Protein AF-A0A0P7UIF8-F1 (afdb_monom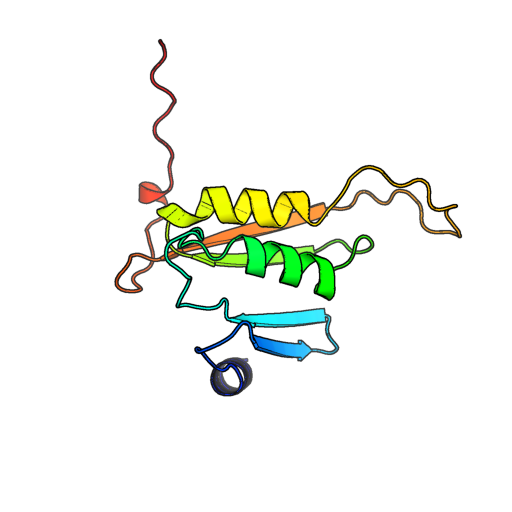er_lite)

pLDDT: mean 79.9, std 14.31, range [42.38, 95.38]

Sequence (129 aa):
MALTWRRALRCLQADRTDVCPLWLNMVTVAALPPAVSRHNTPSSAHALARLVETRLGAQHSAHIMVVCEKSSVFASACAVARAFPLFSRKSERSSSREDRRVTVEFFCVEPRGERLSNSALEASPPSAA

Foldseek 3Di:
DVVLVVVQVVVADQQAFDKGASPPLQDIDTHQHCDDDPPDDNLSLQSLLVVLLVRVNQDAAEEAEDEEAPVNVVSNVVSNVVSHDPDDPPDDPDDPVPVRHHHYHYQHADPVRHGDDPVVVDDDDPDDD

Radius of gyration: 16.93 Å; chains: 1; bounding box: 49×36×38 Å

InterPro domains:
  IPR041417 Probable aminopeptidase NPEPL1, N-terminal [PF18295] (21-92)

Structure (mmCIF, N/CA/C/O backbone):
data_AF-A0A0P7UIF8-F1
#
_entry.id   AF-A0A0P7UIF8-F1
#
loop_
_atom_site.group_PDB
_atom_site.id
_atom_site.type_symbol
_atom_site.label_atom_id
_atom_site.label_alt_id
_atom_site.label_comp_id
_atom_site.label_asym_id
_atom_site.label_entity_id
_atom_site.label_seq_id
_atom_site.pdbx_PDB_ins_code
_atom_site.Cartn_x
_atom_site.Cartn_y
_atom_site.Cartn_z
_atom_site.occupancy
_atom_site.B_iso_or_equiv
_atom_site.auth_seq_id
_atom_site.auth_comp_id
_atom_site.auth_asym_id
_atom_site.auth_atom_id
_atom_site.pdbx_PDB_model_num
ATOM 1 N N . MET A 1 1 ? -14.253 -17.652 -5.426 1.00 60.78 1 MET A N 1
ATOM 2 C CA . MET A 1 1 ? -13.305 -16.517 -5.292 1.00 60.78 1 MET A CA 1
ATOM 3 C C . MET A 1 1 ? -12.394 -16.314 -6.505 1.00 60.78 1 MET A C 1
ATOM 5 O O . MET A 1 1 ? -12.305 -15.188 -6.975 1.00 60.78 1 MET A O 1
ATOM 9 N N . ALA A 1 2 ? -11.767 -17.355 -7.070 1.00 76.12 2 ALA A N 1
ATOM 10 C CA . ALA A 1 2 ? -10.802 -17.186 -8.171 1.00 76.12 2 ALA A CA 1
ATOM 11 C C . ALA A 1 2 ? -11.355 -16.492 -9.441 1.00 76.12 2 ALA A C 1
ATOM 13 O O . ALA A 1 2 ? -10.627 -15.762 -10.109 1.00 76.12 2 ALA A O 1
ATOM 14 N N . LEU A 1 3 ? -12.638 -16.684 -9.783 1.00 85.56 3 LEU A N 1
ATOM 15 C CA . LEU A 1 3 ? -13.258 -16.023 -10.941 1.00 85.56 3 LEU A CA 1
ATOM 16 C C . LEU A 1 3 ? -13.400 -14.505 -10.742 1.00 85.56 3 LEU A C 1
ATOM 18 O O . LEU A 1 3 ? -13.091 -13.745 -11.655 1.00 85.56 3 LEU A O 1
ATOM 22 N N . THR A 1 4 ? -13.834 -14.073 -9.555 1.00 86.62 4 THR A N 1
ATOM 23 C CA . THR A 1 4 ? -14.001 -12.655 -9.202 1.00 86.62 4 THR A CA 1
ATOM 24 C C . THR A 1 4 ? -12.665 -11.925 -9.238 1.00 86.62 4 THR A C 1
ATOM 26 O O . THR A 1 4 ? -12.568 -10.869 -9.852 1.00 86.62 4 THR A O 1
ATOM 29 N N . TRP A 1 5 ? -11.619 -12.540 -8.678 1.00 88.25 5 TRP A N 1
ATOM 30 C CA . TRP A 1 5 ? -10.257 -12.007 -8.726 1.00 88.25 5 TRP A CA 1
ATOM 31 C C . TRP A 1 5 ? -9.767 -11.801 -10.164 1.00 88.25 5 TRP A C 1
ATOM 33 O O . TRP A 1 5 ? -9.359 -10.705 -10.535 1.00 88.25 5 TRP A O 1
ATOM 43 N N . ARG A 1 6 ? -9.892 -12.827 -11.018 1.00 89.88 6 ARG A N 1
ATOM 44 C CA . ARG A 1 6 ? -9.496 -12.724 -12.432 1.00 89.88 6 ARG A CA 1
ATOM 45 C C . ARG A 1 6 ? -10.273 -11.650 -13.191 1.00 89.88 6 ARG A C 1
ATOM 47 O O . ARG A 1 6 ? -9.705 -11.010 -14.067 1.00 89.88 6 ARG A O 1
ATOM 54 N N . ARG A 1 7 ? -11.562 -11.466 -12.889 1.00 89.19 7 ARG A N 1
ATOM 55 C CA . ARG A 1 7 ? -12.370 -10.400 -13.497 1.00 89.19 7 ARG A CA 1
ATOM 56 C C . ARG A 1 7 ? -11.887 -9.022 -13.058 1.00 89.19 7 ARG A C 1
ATOM 58 O O . ARG A 1 7 ? -11.681 -8.179 -13.916 1.00 89.19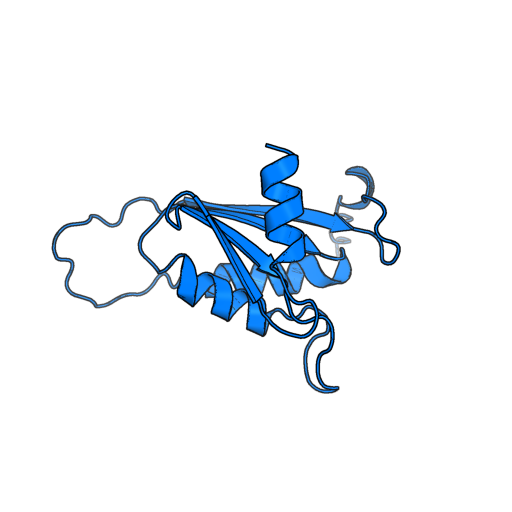 7 ARG A O 1
ATOM 65 N N . ALA A 1 8 ? -11.635 -8.830 -11.768 1.00 88.44 8 ALA A N 1
ATOM 66 C CA . ALA A 1 8 ? -11.133 -7.564 -11.247 1.00 88.44 8 ALA A CA 1
ATOM 67 C C . ALA A 1 8 ? -9.764 -7.190 -11.824 1.00 88.44 8 ALA A C 1
ATOM 69 O O . ALA A 1 8 ? -9.574 -6.054 -12.242 1.00 88.44 8 ALA A O 1
ATOM 70 N N . LEU A 1 9 ? -8.851 -8.159 -11.951 1.00 88.19 9 LEU A N 1
ATOM 71 C CA . LEU A 1 9 ? -7.556 -7.934 -12.599 1.00 88.19 9 LEU A CA 1
ATOM 72 C C . LEU A 1 9 ? -7.681 -7.491 -14.060 1.00 88.19 9 LEU A C 1
ATOM 74 O O . LEU A 1 9 ? -6.865 -6.708 -14.521 1.00 88.19 9 LEU A O 1
ATOM 78 N N . ARG A 1 10 ? -8.697 -7.967 -14.790 1.00 88.06 10 ARG A N 1
ATOM 79 C CA . ARG A 1 10 ? -8.953 -7.531 -16.174 1.00 88.06 10 ARG A CA 1
ATOM 80 C C . ARG A 1 10 ? -9.554 -6.132 -16.261 1.00 88.06 10 ARG A C 1
ATOM 82 O O . ARG A 1 10 ? -9.443 -5.509 -17.309 1.00 88.06 10 ARG A O 1
ATOM 89 N N . CYS A 1 11 ? -10.220 -5.672 -15.203 1.00 86.06 11 CYS A N 1
ATOM 90 C CA . CYS A 1 11 ? -10.756 -4.317 -15.143 1.00 86.06 11 CYS A CA 1
ATOM 91 C C . CYS A 1 11 ? -9.666 -3.279 -14.863 1.00 86.06 11 CYS A C 1
ATOM 93 O O . CYS A 1 11 ? -9.862 -2.127 -15.219 1.00 86.06 11 CYS A O 1
ATOM 95 N N . LEU A 1 12 ? -8.554 -3.680 -14.236 1.00 87.12 12 LEU A N 1
ATOM 96 C CA . LEU A 1 12 ? -7.440 -2.788 -13.937 1.00 87.12 12 LEU A CA 1
ATOM 97 C C . LEU A 1 12 ? -6.614 -2.516 -15.195 1.00 87.12 12 LEU A C 1
ATOM 99 O O . LEU A 1 12 ? -6.096 -3.442 -15.826 1.00 87.12 12 LEU A O 1
ATOM 103 N N . GLN A 1 13 ? -6.455 -1.243 -15.535 1.00 76.94 13 GLN A N 1
ATOM 104 C CA . GLN A 1 13 ? -5.555 -0.816 -16.600 1.00 76.94 13 GLN A CA 1
ATOM 105 C C . GLN A 1 13 ? -4.144 -0.605 -16.045 1.00 76.94 13 GLN A C 1
ATOM 107 O O . GLN A 1 13 ? -3.939 0.095 -15.056 1.00 76.94 13 GLN A O 1
ATOM 112 N N . ALA A 1 14 ? -3.154 -1.229 -16.684 1.00 66.31 14 ALA A N 1
ATOM 113 C CA . ALA A 1 14 ? -1.770 -1.189 -16.222 1.00 66.31 14 ALA A CA 1
ATOM 114 C C . ALA A 1 14 ? -1.058 0.140 -16.525 1.00 66.31 14 ALA A C 1
ATOM 116 O O . ALA A 1 14 ? 0.067 0.317 -16.094 1.00 66.31 14 ALA A O 1
ATOM 117 N N . ASP A 1 15 ? -1.646 1.072 -17.273 1.00 66.50 15 ASP A N 1
ATOM 118 C CA . ASP A 1 15 ? -0.990 2.320 -17.686 1.00 66.50 15 ASP A CA 1
ATOM 119 C C . ASP A 1 15 ? -1.153 3.468 -16.670 1.00 66.50 15 ASP A C 1
ATOM 121 O O . ASP A 1 15 ? -0.480 4.497 -16.785 1.00 66.50 15 ASP A O 1
ATOM 125 N N . ARG A 1 16 ? -2.029 3.314 -15.666 1.00 71.19 16 ARG A N 1
ATOM 126 C CA . ARG A 1 16 ? -2.351 4.346 -14.664 1.00 71.19 16 ARG A CA 1
ATOM 127 C C . ARG A 1 16 ? -2.579 3.743 -13.281 1.00 71.19 16 ARG A C 1
ATOM 129 O O . ARG A 1 16 ? -2.713 2.536 -13.123 1.00 71.19 16 ARG A O 1
ATOM 136 N N . THR A 1 17 ? -2.655 4.606 -12.264 1.00 76.31 17 THR A N 1
ATOM 137 C CA . THR A 1 17 ? -3.201 4.205 -10.964 1.00 76.31 17 THR A CA 1
ATOM 138 C C . THR A 1 17 ? -4.684 3.895 -11.137 1.00 76.31 17 THR A C 1
ATOM 140 O O . THR A 1 17 ? -5.488 4.821 -11.263 1.00 76.31 17 THR A O 1
ATOM 143 N N . ASP A 1 18 ? -5.035 2.615 -11.148 1.00 84.94 18 ASP A N 1
ATOM 144 C CA . ASP A 1 18 ? -6.408 2.157 -11.354 1.00 84.94 18 ASP A CA 1
ATOM 145 C C . ASP A 1 18 ? -6.894 1.323 -10.170 1.00 84.94 18 ASP A C 1
ATOM 147 O O . ASP A 1 18 ? -6.099 0.758 -9.414 1.00 84.94 18 ASP A O 1
ATOM 151 N N . VAL A 1 19 ? -8.207 1.298 -9.952 1.00 89.38 19 VAL A N 1
ATOM 152 C CA . VAL A 1 19 ? -8.801 0.794 -8.718 1.00 89.38 19 VAL A CA 1
ATOM 153 C C . VAL A 1 19 ? -10.103 0.051 -9.001 1.00 89.38 19 VAL A C 1
ATOM 155 O O . VAL A 1 19 ? -11.039 0.607 -9.566 1.00 89.38 19 VAL A O 1
ATOM 158 N N . CYS A 1 20 ? -10.202 -1.188 -8.529 1.00 90.31 20 CYS A N 1
ATOM 159 C CA . CYS A 1 20 ? -11.361 -2.055 -8.699 1.00 90.31 20 CYS A CA 1
ATOM 160 C C . CYS A 1 20 ? -11.916 -2.483 -7.324 1.00 90.31 20 CYS A C 1
ATOM 162 O O . CYS A 1 20 ? -11.286 -3.293 -6.630 1.00 90.31 20 CYS A O 1
ATOM 164 N N . PRO A 1 21 ? -13.073 -1.948 -6.888 1.00 89.25 21 PRO A N 1
ATOM 165 C CA . PRO A 1 21 ? -13.733 -2.403 -5.668 1.00 89.25 21 PRO A CA 1
ATOM 166 C C . PRO A 1 21 ? -14.350 -3.794 -5.882 1.00 89.25 21 PRO A C 1
ATOM 168 O O . PRO A 1 21 ? -15.069 -4.030 -6.850 1.00 89.25 21 PRO A O 1
ATOM 171 N N . LEU A 1 22 ? -14.082 -4.722 -4.962 1.00 87.19 22 LEU A N 1
ATOM 172 C CA . LEU A 1 22 ? -14.568 -6.105 -5.008 1.00 87.19 22 LEU A CA 1
ATOM 173 C C . LEU A 1 22 ? -15.842 -6.323 -4.189 1.00 87.19 22 LEU A C 1
ATOM 175 O O . LEU A 1 22 ? -16.673 -7.150 -4.559 1.00 87.19 22 LEU A O 1
ATOM 179 N N . TRP A 1 23 ? -15.976 -5.622 -3.060 1.00 83.31 23 TRP A N 1
ATOM 180 C CA . TRP A 1 23 ? -17.088 -5.817 -2.129 1.00 83.31 23 TRP A CA 1
ATOM 181 C C . TRP A 1 23 ? -17.432 -4.524 -1.397 1.00 83.31 23 TRP A C 1
ATOM 183 O O . TRP A 1 23 ? -16.695 -4.149 -0.493 1.00 83.31 23 TRP A O 1
ATOM 193 N N . LEU A 1 24 ? -18.529 -3.855 -1.783 1.00 80.62 24 LEU A N 1
ATOM 194 C CA . LEU A 1 24 ? -19.113 -2.687 -1.090 1.00 80.62 24 LEU A CA 1
ATOM 195 C C . LEU A 1 24 ? -18.073 -1.660 -0.581 1.00 80.62 24 LEU A C 1
ATOM 197 O O . LEU A 1 24 ? -18.212 -1.122 0.511 1.00 80.62 24 LEU A O 1
ATOM 201 N N . ASN A 1 25 ? -16.999 -1.434 -1.348 1.00 75.88 25 ASN A N 1
ATOM 202 C CA . ASN A 1 25 ? -15.815 -0.636 -0.984 1.00 75.88 25 ASN A CA 1
ATOM 203 C C . ASN A 1 25 ? -15.024 -1.085 0.269 1.00 75.88 25 ASN A C 1
ATOM 205 O O . ASN A 1 25 ? -14.027 -0.454 0.604 1.00 75.88 25 ASN A O 1
ATOM 209 N N . MET A 1 26 ? -15.388 -2.198 0.909 1.00 82.94 26 MET A N 1
ATOM 210 C CA . MET A 1 26 ? -14.650 -2.826 2.016 1.00 82.94 26 MET A CA 1
ATOM 211 C C . MET A 1 26 ? -13.391 -3.554 1.540 1.00 82.94 26 MET A C 1
ATOM 213 O O . MET A 1 26 ? -12.399 -3.626 2.257 1.00 82.94 26 MET A O 1
ATOM 217 N N . VAL A 1 27 ? -13.433 -4.110 0.326 1.00 88.62 27 VAL A N 1
ATOM 218 C CA . VAL A 1 27 ? -12.281 -4.753 -0.313 1.00 88.62 27 VAL A CA 1
ATOM 219 C C . VAL A 1 27 ? -12.056 -4.096 -1.658 1.00 88.62 27 VAL A C 1
ATOM 221 O O . VAL A 1 27 ? -12.960 -4.057 -2.494 1.00 88.62 27 VAL A O 1
ATOM 224 N N . THR A 1 28 ? -10.843 -3.601 -1.866 1.00 90.25 28 THR A N 1
ATOM 225 C CA . THR A 1 28 ? -10.459 -2.872 -3.070 1.00 90.25 28 THR A CA 1
ATOM 226 C C . THR A 1 28 ? -9.097 -3.354 -3.544 1.00 90.25 28 THR A C 1
ATOM 228 O O . THR A 1 28 ? -8.173 -3.485 -2.747 1.00 90.25 28 THR A O 1
ATOM 231 N N . VAL A 1 29 ? -8.977 -3.603 -4.845 1.00 92.31 29 VAL A N 1
ATOM 232 C CA . VAL A 1 29 ? -7.710 -3.934 -5.505 1.00 92.31 29 VAL A CA 1
ATOM 233 C C . VAL A 1 29 ? -7.275 -2.719 -6.299 1.00 92.31 29 VAL A C 1
ATOM 235 O O . VAL A 1 29 ? -8.103 -2.093 -6.955 1.00 92.31 29 VAL A O 1
ATOM 238 N N . ALA A 1 30 ? -5.994 -2.381 -6.250 1.00 91.94 30 ALA A N 1
ATOM 239 C CA . ALA A 1 30 ? -5.457 -1.263 -7.004 1.00 91.94 30 ALA A CA 1
ATOM 240 C C . ALA A 1 30 ? -4.186 -1.666 -7.742 1.00 91.94 30 ALA A C 1
ATOM 242 O O . ALA A 1 30 ? -3.372 -2.424 -7.212 1.00 91.94 30 ALA A O 1
ATOM 243 N N . ALA A 1 31 ? -4.018 -1.123 -8.942 1.00 91.75 31 ALA A N 1
ATOM 244 C CA . ALA A 1 31 ? -2.768 -1.159 -9.679 1.00 91.75 31 ALA A CA 1
ATOM 245 C C . ALA A 1 31 ? -2.022 0.160 -9.449 1.00 91.75 31 ALA A C 1
ATOM 247 O O . ALA A 1 31 ? -2.607 1.241 -9.536 1.00 91.75 31 ALA A O 1
ATOM 248 N N . LEU A 1 32 ? -0.731 0.070 -9.133 1.00 89.75 32 LEU A N 1
ATOM 249 C CA . LEU A 1 32 ? 0.156 1.230 -9.112 1.00 89.75 32 LEU A CA 1
ATOM 250 C C . LEU A 1 32 ? 0.699 1.484 -10.526 1.00 89.75 32 LEU A C 1
ATOM 252 O O . LEU A 1 32 ? 0.870 0.531 -11.288 1.00 89.75 32 LEU A O 1
ATOM 256 N N . PRO A 1 33 ? 0.994 2.745 -10.881 1.00 88.12 33 PRO A N 1
ATOM 257 C CA . PRO A 1 33 ? 1.504 3.073 -12.201 1.00 88.12 33 PRO A CA 1
ATOM 258 C C . PRO A 1 33 ? 2.901 2.448 -12.377 1.00 88.12 33 PRO A C 1
ATOM 260 O O . PRO A 1 33 ? 3.759 2.648 -11.507 1.00 88.12 33 PRO A O 1
ATOM 263 N N . PRO A 1 34 ? 3.151 1.709 -13.473 1.00 79.88 34 PRO A N 1
ATOM 264 C CA . PRO A 1 34 ? 4.410 0.998 -13.689 1.00 79.88 34 PRO A CA 1
ATOM 265 C C . PRO A 1 34 ? 5.504 1.907 -14.251 1.00 79.88 34 PRO A C 1
ATOM 267 O O . PRO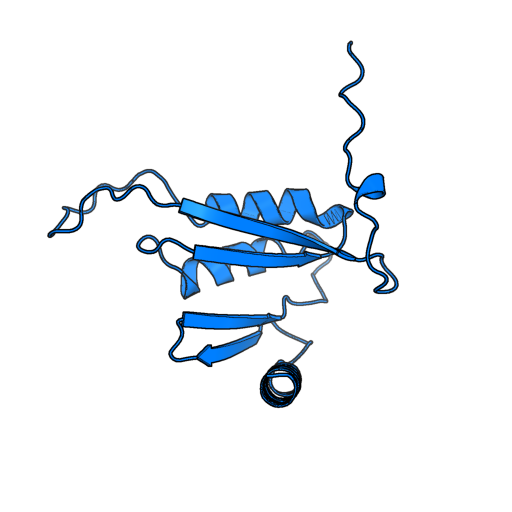 A 1 34 ? 6.685 1.668 -14.028 1.00 79.88 34 PRO A O 1
ATOM 270 N N . ALA A 1 35 ? 5.120 2.952 -14.988 1.00 78.50 35 ALA A N 1
ATOM 271 C CA . ALA A 1 35 ? 6.040 3.922 -15.553 1.00 78.50 35 ALA A CA 1
ATOM 272 C C . ALA A 1 35 ? 6.019 5.197 -14.710 1.00 78.50 35 ALA A C 1
ATOM 274 O O . ALA A 1 35 ? 4.983 5.844 -14.547 1.00 78.50 35 ALA A O 1
ATOM 275 N N . VAL A 1 36 ? 7.187 5.579 -14.205 1.00 82.69 36 VAL A N 1
ATOM 276 C CA . VAL A 1 36 ? 7.397 6.843 -13.500 1.00 82.69 36 VAL A CA 1
ATOM 277 C C . VAL A 1 36 ? 8.379 7.717 -14.272 1.00 82.69 36 VAL A C 1
ATOM 279 O O . VAL A 1 36 ? 9.241 7.225 -15.000 1.00 82.69 36 VAL A O 1
ATOM 282 N N . SER A 1 37 ? 8.246 9.037 -14.141 1.00 84.81 37 SER A N 1
ATOM 283 C CA . SER A 1 37 ? 9.201 9.978 -14.730 1.00 84.81 37 SER A CA 1
ATOM 284 C C . SER A 1 37 ? 10.580 9.849 -14.071 1.00 84.81 37 SER A C 1
ATOM 286 O O . SER A 1 37 ? 10.701 9.390 -12.938 1.00 84.81 37 SER A O 1
ATOM 288 N N . ARG A 1 38 ? 11.628 10.319 -14.759 1.00 88.38 38 ARG A N 1
ATOM 289 C CA . ARG A 1 38 ? 13.036 10.202 -14.322 1.00 88.38 38 ARG A CA 1
ATOM 290 C C . ARG A 1 38 ? 13.331 10.784 -12.932 1.00 88.38 38 ARG A C 1
ATOM 292 O O . ARG A 1 38 ? 14.321 10.404 -12.323 1.00 88.38 38 ARG A O 1
ATOM 299 N N . HIS A 1 39 ? 12.503 11.710 -12.449 1.00 88.06 39 HIS A N 1
ATOM 300 C CA . HIS A 1 39 ? 12.672 12.364 -11.148 1.00 88.06 39 HIS A CA 1
ATOM 301 C C . HIS A 1 39 ? 11.857 11.715 -10.023 1.00 88.06 39 HIS A C 1
ATOM 303 O O . HIS A 1 39 ? 12.000 12.101 -8.866 1.00 88.06 39 HIS A O 1
ATOM 309 N N . ASN A 1 40 ? 11.000 10.747 -10.349 1.00 87.25 40 ASN A N 1
ATOM 310 C CA . ASN A 1 40 ? 10.192 10.040 -9.370 1.00 87.25 40 ASN A CA 1
ATOM 311 C C . ASN A 1 40 ? 10.886 8.766 -8.893 1.00 87.25 40 ASN A C 1
ATOM 313 O O . ASN A 1 40 ? 11.707 8.164 -9.583 1.00 87.25 40 ASN A O 1
ATOM 317 N N . THR A 1 41 ? 10.514 8.333 -7.690 1.00 87.94 41 THR A N 1
ATOM 318 C CA . THR A 1 41 ? 10.945 7.034 -7.180 1.00 87.94 41 THR A CA 1
ATOM 319 C C . THR A 1 41 ? 10.318 5.901 -8.007 1.00 87.94 41 THR A C 1
ATOM 321 O O . THR A 1 41 ? 9.107 5.940 -8.246 1.00 87.94 41 THR A O 1
ATOM 324 N N . PRO A 1 42 ? 11.092 4.867 -8.396 1.00 88.38 42 PRO A N 1
ATOM 325 C CA . PRO A 1 42 ? 10.571 3.696 -9.111 1.00 88.38 42 PRO A CA 1
ATOM 326 C C . PRO A 1 42 ? 9.557 2.889 -8.288 1.00 88.38 42 PRO A C 1
ATOM 328 O O . PRO A 1 42 ? 8.786 2.122 -8.845 1.00 88.38 42 PRO A O 1
ATOM 331 N N . SER A 1 43 ? 9.508 3.099 -6.968 1.00 87.75 43 SER A N 1
ATOM 332 C CA . SER A 1 43 ? 8.546 2.444 -6.072 1.00 87.75 43 SER A CA 1
ATOM 333 C C . SER A 1 43 ? 7.103 2.946 -6.215 1.00 87.75 43 SER A C 1
ATOM 335 O O . SER A 1 43 ? 6.206 2.406 -5.571 1.00 87.75 43 SER A O 1
ATOM 337 N N . SER A 1 44 ? 6.859 4.021 -6.980 1.00 90.00 44 SER A N 1
ATOM 338 C CA . SER A 1 44 ? 5.541 4.670 -7.093 1.00 90.00 44 SER A CA 1
ATOM 339 C C . SER A 1 44 ? 4.904 5.024 -5.733 1.00 90.00 44 SER A C 1
ATOM 341 O O . SER A 1 44 ? 3.687 5.189 -5.623 1.00 90.00 44 SER A O 1
ATOM 343 N N . ALA A 1 45 ? 5.728 5.209 -4.693 1.00 92.00 45 ALA A N 1
ATOM 344 C CA . ALA A 1 45 ? 5.305 5.423 -3.308 1.00 92.00 45 ALA A CA 1
ATOM 345 C C . ALA A 1 45 ? 4.342 6.615 -3.137 1.00 92.00 45 ALA A C 1
ATOM 347 O O . ALA A 1 45 ? 3.435 6.572 -2.310 1.00 92.00 45 ALA A O 1
ATOM 348 N N . HIS A 1 46 ? 4.488 7.668 -3.947 1.00 91.69 46 HIS A N 1
ATOM 349 C CA . HIS A 1 46 ? 3.562 8.803 -3.931 1.00 91.69 46 HIS A CA 1
ATOM 350 C C . HIS A 1 46 ? 2.138 8.409 -4.363 1.00 91.69 46 HIS A C 1
ATOM 352 O O . HIS A 1 46 ? 1.164 8.811 -3.725 1.00 91.69 46 HIS A O 1
ATOM 358 N N . ALA A 1 47 ? 2.011 7.594 -5.415 1.00 91.88 47 ALA A N 1
ATOM 359 C CA . ALA A 1 47 ? 0.717 7.095 -5.874 1.00 91.88 47 ALA A CA 1
ATOM 360 C C . ALA A 1 47 ? 0.072 6.181 -4.821 1.00 91.88 47 ALA A C 1
ATOM 362 O O . ALA A 1 47 ? -1.131 6.285 -4.586 1.00 91.88 47 ALA A O 1
ATOM 363 N N . LEU A 1 48 ? 0.878 5.352 -4.145 1.00 93.12 48 LEU A N 1
ATOM 364 C CA . LEU A 1 48 ? 0.423 4.500 -3.046 1.00 93.12 48 LEU A CA 1
ATOM 365 C C . LEU A 1 48 ? -0.115 5.317 -1.864 1.00 93.12 48 LEU A C 1
ATOM 367 O O . LEU A 1 48 ? -1.228 5.057 -1.415 1.00 93.12 48 LEU A O 1
ATOM 371 N N . ALA A 1 49 ? 0.629 6.322 -1.390 1.00 93.12 49 ALA A N 1
ATOM 372 C CA . ALA A 1 49 ? 0.184 7.180 -0.288 1.00 93.12 49 ALA A CA 1
ATOM 373 C C . ALA A 1 49 ? -1.168 7.836 -0.608 1.00 93.12 49 ALA A C 1
ATOM 375 O O . ALA A 1 49 ? -2.128 7.693 0.147 1.00 93.12 49 ALA A O 1
ATOM 376 N N . ARG A 1 50 ? -1.279 8.454 -1.793 1.00 91.75 50 ARG A N 1
ATOM 377 C CA . ARG A 1 50 ? -2.516 9.105 -2.244 1.00 91.75 50 ARG A CA 1
ATOM 378 C C . ARG A 1 50 ? -3.687 8.126 -2.357 1.00 91.75 50 ARG A C 1
ATOM 380 O O . ARG A 1 50 ? -4.818 8.484 -2.025 1.00 91.75 50 ARG A O 1
ATOM 387 N N . LEU A 1 51 ? -3.441 6.903 -2.833 1.00 91.62 51 LEU A N 1
ATOM 388 C CA . LEU A 1 51 ? -4.458 5.854 -2.917 1.00 91.62 51 LEU A CA 1
ATOM 389 C C . LEU A 1 51 ? -4.993 5.501 -1.523 1.00 91.62 51 LEU A C 1
ATOM 391 O O . LEU A 1 51 ? -6.210 5.487 -1.330 1.00 91.62 51 LEU A O 1
ATOM 395 N N . VAL A 1 52 ? -4.095 5.246 -0.568 1.00 91.69 52 VAL A N 1
ATOM 396 C CA . VAL A 1 52 ? -4.448 4.888 0.814 1.00 91.69 52 VAL A CA 1
ATOM 397 C C . VAL A 1 52 ? -5.228 6.020 1.478 1.00 91.69 52 VAL A C 1
ATOM 399 O O . VAL A 1 52 ? -6.316 5.775 1.998 1.00 91.69 52 VAL A O 1
ATOM 402 N N . GLU A 1 53 ? -4.747 7.261 1.370 1.00 89.12 53 GLU A N 1
ATOM 403 C CA . GLU A 1 53 ? -5.429 8.449 1.903 1.00 89.12 53 GLU A CA 1
ATOM 404 C C . GLU A 1 53 ? -6.851 8.595 1.348 1.00 89.12 53 GLU A C 1
ATOM 406 O O . GLU A 1 53 ? -7.795 8.851 2.096 1.00 89.12 53 GLU A O 1
ATOM 411 N N . THR A 1 54 ? -7.018 8.395 0.037 1.00 88.69 54 THR A N 1
ATOM 412 C CA . THR A 1 54 ? -8.314 8.565 -0.637 1.00 88.69 54 THR A CA 1
ATOM 413 C C . THR A 1 54 ? -9.302 7.451 -0.284 1.00 88.69 54 THR A C 1
ATOM 415 O O . THR A 1 54 ? -10.508 7.690 -0.279 1.00 88.69 54 THR A O 1
ATOM 418 N N . ARG A 1 55 ? -8.823 6.219 -0.062 1.00 85.56 55 ARG A N 1
ATOM 419 C CA . ARG A 1 55 ? -9.688 5.033 0.068 1.00 85.56 55 ARG A CA 1
ATOM 420 C C . ARG A 1 55 ? -9.980 4.630 1.504 1.00 85.56 55 ARG A C 1
ATOM 422 O O . ARG A 1 55 ? -11.113 4.262 1.789 1.00 85.56 55 ARG A O 1
ATOM 429 N N . LEU A 1 56 ? -8.983 4.662 2.382 1.00 81.75 56 LEU A N 1
ATOM 430 C CA . LEU A 1 56 ? -9.142 4.188 3.759 1.00 81.75 56 LEU A CA 1
ATOM 431 C C . LEU A 1 56 ? -9.533 5.325 4.705 1.00 81.75 56 LEU A C 1
ATOM 433 O O . LEU A 1 56 ? -10.210 5.084 5.704 1.00 81.75 56 LEU A O 1
ATOM 437 N N . GLY A 1 57 ? -9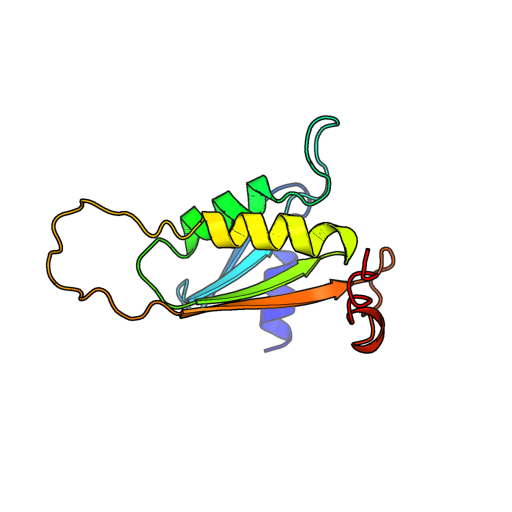.175 6.570 4.369 1.00 67.50 57 GLY A N 1
ATOM 438 C CA . GLY A 1 57 ? -9.416 7.724 5.228 1.00 67.50 57 GLY A CA 1
ATOM 439 C C . GLY A 1 57 ? -8.830 7.549 6.638 1.00 67.50 57 GLY A C 1
ATOM 440 O O . GLY A 1 57 ? -8.170 6.568 6.966 1.00 67.50 57 GLY A O 1
ATOM 441 N N . ALA A 1 58 ? -9.077 8.520 7.515 1.00 61.78 58 ALA A N 1
ATOM 442 C CA . ALA A 1 58 ? -8.508 8.522 8.866 1.00 61.78 58 ALA A CA 1
ATOM 443 C C . ALA A 1 58 ? -9.337 7.740 9.909 1.00 61.78 58 ALA A C 1
ATOM 445 O O . ALA A 1 58 ? -9.083 7.897 11.099 1.00 61.78 58 ALA A O 1
ATOM 446 N N . GLN A 1 59 ? -10.365 6.981 9.507 1.00 59.38 59 GLN A N 1
ATOM 447 C CA . GLN A 1 59 ? -11.441 6.562 10.424 1.00 59.38 59 GLN A CA 1
ATOM 448 C C . GLN A 1 59 ? -11.570 5.051 10.658 1.00 59.38 59 GLN A C 1
ATOM 450 O O . GLN A 1 59 ? -12.336 4.668 11.533 1.00 59.38 59 GLN A O 1
ATOM 455 N N . HIS A 1 60 ? -10.836 4.192 9.943 1.00 66.69 60 HIS A N 1
ATOM 456 C CA . HIS A 1 60 ? -11.035 2.740 10.033 1.00 66.69 60 HIS A CA 1
ATOM 457 C C . HIS A 1 60 ? -9.732 1.963 10.240 1.00 66.69 60 HIS A C 1
ATOM 459 O O . HIS A 1 60 ? -8.708 2.270 9.629 1.00 66.69 60 HIS A O 1
ATOM 465 N N . SER A 1 61 ? -9.793 0.921 11.076 1.00 81.69 61 SER A N 1
ATOM 466 C CA . SER A 1 61 ? -8.788 -0.145 11.096 1.00 81.69 61 SER A CA 1
ATOM 467 C C . SER A 1 61 ? -8.777 -0.844 9.740 1.00 81.69 61 SER A C 1
ATOM 469 O O . SER A 1 61 ? -9.832 -1.115 9.165 1.00 81.69 61 SER A O 1
ATOM 471 N N . ALA A 1 62 ? -7.586 -1.123 9.220 1.00 86.62 62 ALA A N 1
ATOM 472 C CA . ALA A 1 62 ? -7.435 -1.621 7.863 1.00 86.62 62 ALA A CA 1
ATOM 473 C C . ALA A 1 62 ? -6.332 -2.666 7.755 1.00 86.62 62 ALA A C 1
ATOM 475 O O . ALA A 1 62 ? -5.337 -2.638 8.484 1.00 86.62 62 ALA A O 1
ATOM 476 N N . HIS A 1 63 ? -6.512 -3.569 6.799 1.00 92.19 63 HIS A N 1
ATOM 477 C CA . HIS A 1 63 ? -5.509 -4.538 6.392 1.00 92.19 63 HIS A CA 1
ATOM 478 C C . HIS A 1 63 ? -5.081 -4.214 4.962 1.00 92.19 63 HIS A C 1
ATOM 480 O O . HIS A 1 63 ? -5.919 -4.136 4.062 1.00 92.19 63 HIS A O 1
ATOM 486 N N . ILE A 1 64 ? -3.793 -3.936 4.776 1.00 93.75 64 ILE A N 1
ATOM 487 C CA . ILE A 1 64 ? -3.225 -3.495 3.502 1.00 93.75 64 ILE A CA 1
ATOM 488 C C . ILE A 1 64 ? -2.194 -4.528 3.064 1.00 93.75 64 ILE A C 1
ATOM 490 O O . ILE A 1 64 ? -1.165 -4.697 3.714 1.00 93.75 64 ILE A O 1
ATOM 494 N N . MET A 1 65 ? -2.445 -5.176 1.931 1.00 94.06 65 MET A N 1
ATOM 495 C CA . MET A 1 65 ? -1.475 -6.051 1.280 1.00 94.06 65 MET A CA 1
ATOM 496 C C . MET A 1 65 ? -0.774 -5.287 0.158 1.00 94.06 65 MET A C 1
ATOM 498 O O . MET A 1 65 ? -1.414 -4.868 -0.808 1.00 94.06 65 MET A O 1
ATOM 502 N N . VAL A 1 66 ? 0.540 -5.109 0.282 1.00 94.31 66 VAL A N 1
ATOM 503 C CA . VAL A 1 66 ? 1.375 -4.451 -0.729 1.00 94.31 66 VAL A CA 1
ATOM 504 C C . VAL A 1 66 ? 2.209 -5.507 -1.441 1.00 94.31 66 VAL A C 1
ATOM 506 O O . VAL A 1 66 ? 3.016 -6.199 -0.822 1.00 94.31 66 VAL A O 1
ATOM 509 N N . VAL A 1 67 ? 2.021 -5.615 -2.754 1.00 92.06 67 VAL A N 1
ATOM 510 C CA . VAL A 1 67 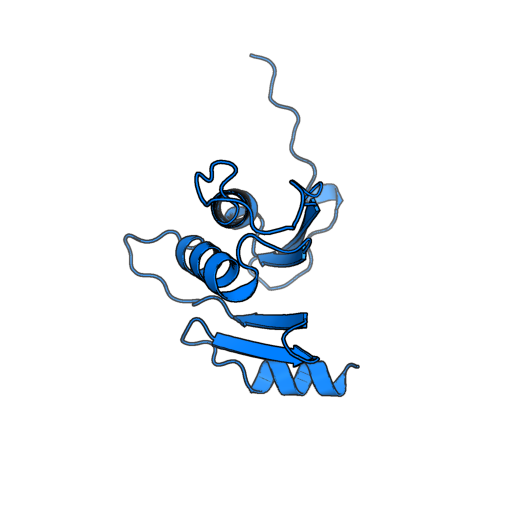? 2.831 -6.470 -3.628 1.00 92.06 67 VAL A CA 1
ATOM 511 C C . VAL A 1 67 ? 3.873 -5.589 -4.306 1.00 92.06 67 VAL A C 1
ATOM 513 O O . VAL A 1 67 ? 3.516 -4.716 -5.097 1.00 92.06 67 VAL A O 1
ATOM 516 N N . CYS A 1 68 ? 5.149 -5.777 -3.980 1.00 90.75 68 CYS A N 1
ATOM 517 C CA . CYS A 1 68 ? 6.232 -4.981 -4.558 1.00 90.75 68 CYS A CA 1
ATOM 518 C C . CYS A 1 68 ? 7.567 -5.730 -4.536 1.00 90.75 68 CYS A C 1
ATOM 520 O O . CYS A 1 68 ? 7.719 -6.748 -3.865 1.00 90.75 68 CYS A O 1
ATOM 522 N N . GLU A 1 69 ? 8.565 -5.208 -5.242 1.00 89.62 69 GLU A N 1
ATOM 523 C CA . GLU A 1 69 ? 9.940 -5.687 -5.097 1.00 89.62 69 GLU A CA 1
ATOM 524 C C . GLU A 1 69 ? 10.502 -5.369 -3.705 1.00 89.62 69 GLU A C 1
ATOM 526 O O . GLU A 1 69 ? 10.120 -4.372 -3.081 1.00 89.62 69 GLU A O 1
ATOM 531 N N . LYS A 1 70 ? 11.480 -6.164 -3.245 1.00 89.31 70 LYS A N 1
ATOM 532 C CA . LYS A 1 70 ? 12.168 -5.938 -1.957 1.00 89.31 70 LYS A CA 1
ATOM 533 C C . LYS A 1 70 ? 12.763 -4.525 -1.854 1.00 89.31 70 LYS A C 1
ATOM 535 O O . LYS A 1 70 ? 12.690 -3.901 -0.798 1.00 89.31 70 LYS A O 1
ATOM 540 N N . SER A 1 71 ? 13.289 -3.999 -2.962 1.00 89.75 71 SER A N 1
ATOM 541 C CA . SER A 1 71 ? 13.844 -2.640 -3.089 1.00 89.75 71 SER A CA 1
ATOM 542 C C . SER A 1 71 ? 12.832 -1.534 -2.751 1.00 89.75 71 SER A C 1
ATOM 544 O O . SER A 1 71 ? 13.208 -0.459 -2.285 1.00 89.75 71 SER A O 1
ATOM 546 N N . SER A 1 72 ? 11.540 -1.803 -2.955 1.00 91.56 72 SER A N 1
ATOM 547 C CA . SER A 1 72 ? 10.453 -0.831 -2.820 1.00 91.56 72 SER A CA 1
ATOM 548 C C . SER A 1 72 ? 9.714 -0.918 -1.483 1.00 91.56 72 SER A C 1
ATOM 550 O O . SER A 1 72 ? 8.902 -0.036 -1.192 1.00 91.56 72 SER A O 1
ATOM 552 N N . VAL A 1 73 ? 10.002 -1.929 -0.652 1.00 93.44 73 VAL A N 1
ATOM 553 C CA . VAL A 1 73 ? 9.315 -2.169 0.633 1.00 93.44 73 VAL A CA 1
ATOM 554 C C . VAL A 1 73 ? 9.429 -0.964 1.559 1.00 93.44 73 VAL A C 1
ATOM 556 O O . VAL A 1 73 ? 8.415 -0.474 2.047 1.00 93.44 73 VAL A O 1
ATOM 559 N N . PHE A 1 74 ? 10.639 -0.432 1.759 1.00 94.38 74 PHE A N 1
ATOM 560 C CA . PHE A 1 74 ? 10.864 0.685 2.680 1.00 94.38 74 PHE A CA 1
ATOM 561 C C . PHE A 1 74 ? 10.098 1.949 2.260 1.00 94.38 74 PHE A C 1
ATOM 563 O O . PHE A 1 74 ? 9.338 2.516 3.044 1.00 94.38 74 PHE A O 1
ATOM 570 N N . ALA A 1 75 ? 10.230 2.356 0.993 1.00 94.69 75 ALA A N 1
ATOM 571 C CA . ALA A 1 75 ? 9.531 3.527 0.465 1.00 94.69 75 ALA A CA 1
ATOM 572 C C . ALA A 1 75 ? 8.001 3.359 0.520 1.00 94.69 75 ALA A C 1
ATOM 574 O O . ALA A 1 75 ? 7.287 4.303 0.869 1.00 94.69 75 ALA A O 1
ATOM 575 N N . SER A 1 76 ? 7.509 2.151 0.234 1.00 94.75 76 SER A N 1
ATOM 576 C CA . SER A 1 76 ? 6.084 1.814 0.296 1.00 94.75 76 SER A CA 1
ATOM 577 C C . SER A 1 76 ? 5.555 1.826 1.730 1.00 94.75 76 SER A C 1
ATOM 579 O O . SER A 1 76 ? 4.496 2.395 1.984 1.00 94.75 76 SER A O 1
ATOM 581 N N . ALA A 1 77 ? 6.312 1.295 2.693 1.00 95.25 77 ALA A N 1
ATOM 582 C CA . ALA A 1 77 ? 5.969 1.359 4.112 1.00 95.25 77 ALA A CA 1
ATOM 583 C C . ALA A 1 77 ? 5.876 2.810 4.601 1.00 95.25 77 ALA A C 1
ATOM 585 O O . ALA A 1 77 ? 4.882 3.193 5.218 1.00 95.25 77 ALA A O 1
ATOM 586 N N . CYS A 1 78 ? 6.853 3.655 4.251 1.00 95.25 78 CYS A N 1
ATOM 587 C CA . CYS A 1 78 ? 6.814 5.082 4.575 1.00 95.25 78 CYS A CA 1
ATOM 588 C C . CYS A 1 78 ? 5.648 5.820 3.896 1.00 95.25 78 CYS A C 1
ATOM 590 O O . CYS A 1 78 ? 5.134 6.796 4.445 1.00 95.25 78 CYS A O 1
ATOM 592 N N . ALA A 1 79 ? 5.247 5.412 2.690 1.00 94.38 79 ALA A N 1
ATOM 593 C CA . ALA A 1 79 ? 4.078 5.967 2.011 1.00 94.38 79 ALA A CA 1
ATOM 594 C C . ALA A 1 79 ? 2.776 5.616 2.735 1.00 94.38 79 ALA A C 1
ATOM 596 O O . ALA A 1 79 ? 1.974 6.510 2.994 1.00 94.38 79 ALA A O 1
ATOM 597 N N . VAL A 1 80 ? 2.602 4.348 3.114 1.00 93.94 80 VAL A N 1
ATOM 598 C CA . VAL A 1 80 ? 1.422 3.898 3.862 1.00 93.94 80 VAL A CA 1
ATOM 599 C C . VAL A 1 80 ? 1.369 4.562 5.236 1.00 93.94 80 VAL A C 1
ATOM 601 O O . VAL A 1 80 ? 0.333 5.102 5.601 1.00 93.94 80 VAL A O 1
ATOM 604 N N . ALA A 1 81 ? 2.479 4.600 5.978 1.00 92.19 81 ALA A N 1
ATOM 605 C CA . ALA A 1 81 ? 2.512 5.183 7.320 1.00 92.19 81 ALA A CA 1
ATOM 606 C C . ALA A 1 81 ? 2.098 6.665 7.336 1.00 92.19 81 ALA A C 1
ATOM 608 O O . ALA A 1 81 ? 1.334 7.091 8.200 1.00 92.19 81 ALA A O 1
ATOM 609 N N . ARG A 1 82 ? 2.557 7.456 6.355 1.00 89.69 82 ARG A N 1
ATOM 610 C CA . ARG A 1 82 ? 2.234 8.891 6.273 1.00 89.69 82 ARG A CA 1
ATOM 611 C C . ARG A 1 82 ? 0.774 9.178 5.916 1.00 89.69 82 ARG A C 1
ATOM 613 O O . ARG A 1 82 ? 0.301 10.261 6.243 1.00 89.69 82 ARG A O 1
ATOM 620 N N . ALA A 1 83 ? 0.060 8.215 5.332 1.00 90.25 83 ALA A N 1
ATOM 621 C CA . ALA A 1 83 ? -1.366 8.339 5.034 1.00 90.25 83 ALA A CA 1
ATOM 622 C C . ALA A 1 83 ? -2.258 8.360 6.296 1.00 90.25 83 ALA A C 1
ATOM 624 O O . ALA A 1 83 ? -3.441 8.692 6.206 1.00 90.25 83 ALA A O 1
ATOM 625 N N . PHE A 1 84 ? -1.707 8.033 7.473 1.00 87.25 84 PHE A N 1
ATOM 626 C CA . PHE A 1 84 ? -2.426 7.984 8.750 1.00 87.25 84 PHE A CA 1
ATOM 627 C C . PHE A 1 84 ? -1.861 9.011 9.748 1.00 87.25 84 PHE A C 1
ATOM 629 O O . PHE A 1 84 ? -1.101 8.657 10.652 1.00 87.25 84 PHE A O 1
ATOM 636 N N . PRO A 1 85 ? -2.205 10.305 9.612 1.00 85.75 85 PRO A N 1
ATOM 637 C CA . PRO A 1 85 ? -1.716 11.336 10.520 1.00 85.75 85 PRO A CA 1
ATOM 638 C C . PRO A 1 85 ? -2.267 11.142 11.939 1.00 85.75 85 PRO A C 1
ATOM 640 O O . PRO A 1 85 ? -3.471 10.987 12.143 1.00 85.75 85 PRO A O 1
ATOM 643 N N . LEU A 1 86 ? -1.381 11.218 12.936 1.00 82.44 86 LEU A N 1
ATOM 644 C CA . LEU A 1 86 ? -1.746 11.091 14.354 1.00 82.44 86 LEU A CA 1
ATOM 645 C C . LEU A 1 86 ? -2.386 12.367 14.923 1.00 82.44 86 LEU A C 1
ATOM 647 O O . LEU A 1 86 ? -3.161 12.311 15.876 1.00 82.44 86 LEU A O 1
ATOM 651 N N . PHE A 1 87 ? -2.068 13.529 14.353 1.00 82.12 87 PHE A N 1
ATOM 652 C CA . PHE A 1 87 ? -2.557 14.816 14.836 1.00 82.12 87 PHE A CA 1
ATOM 653 C C . PHE A 1 87 ? -3.859 15.228 14.141 1.00 82.12 87 PHE A C 1
ATOM 655 O O . PHE A 1 87 ? -3.933 15.296 12.915 1.00 82.12 87 PHE A O 1
ATOM 662 N N . SER A 1 88 ? -4.877 15.583 14.926 1.00 76.62 88 SER A N 1
ATOM 663 C CA . SER A 1 88 ? -6.118 16.191 14.442 1.00 76.62 88 SER A CA 1
ATOM 664 C C . SER A 1 88 ? -6.660 17.171 15.483 1.00 76.62 88 SER A C 1
ATOM 666 O O . SER A 1 88 ? -6.660 16.878 16.675 1.00 76.62 88 SER A O 1
ATOM 668 N N . ARG A 1 89 ? -7.149 18.331 15.026 1.00 79.44 89 ARG A N 1
ATOM 669 C CA . ARG A 1 89 ? -7.884 19.322 15.842 1.00 79.44 89 ARG A CA 1
ATOM 670 C C . ARG A 1 89 ? -9.384 19.352 15.536 1.00 79.44 89 ARG A C 1
ATOM 672 O O . ARG A 1 89 ? -10.081 20.257 15.986 1.00 79.44 89 ARG A O 1
ATOM 679 N N . LYS A 1 90 ? -9.881 18.414 14.722 1.00 74.81 90 LYS A N 1
ATOM 680 C CA . LYS A 1 90 ? -11.309 18.337 14.393 1.00 74.81 90 LYS A CA 1
ATOM 681 C C . LYS A 1 90 ? -12.085 18.010 15.668 1.00 74.81 90 LYS A C 1
ATOM 683 O O . LYS A 1 90 ? -11.751 17.043 16.342 1.00 74.81 90 LYS A O 1
ATOM 688 N N . SER A 1 91 ? -13.092 18.819 15.989 1.00 69.00 91 SER A N 1
ATOM 689 C CA . SER A 1 91 ? -13.965 18.594 17.141 1.00 69.00 91 SER A CA 1
ATOM 690 C C . SER A 1 91 ? -14.666 17.241 16.986 1.00 69.00 91 SER A C 1
ATOM 692 O O . SER A 1 91 ? -15.436 17.044 16.045 1.00 69.00 91 SER A O 1
ATOM 694 N N . GLU A 1 92 ? -14.345 16.296 17.867 1.00 62.16 92 GLU A N 1
ATOM 695 C CA . GLU A 1 92 ? -14.840 14.919 17.835 1.00 62.16 92 GLU A CA 1
ATOM 696 C C . GLU A 1 92 ? -16.357 14.899 18.096 1.00 62.16 92 GLU A C 1
ATOM 698 O O . GLU A 1 92 ? -16.811 14.952 19.236 1.00 62.16 92 GLU A O 1
ATOM 703 N N . ARG A 1 93 ? -17.182 14.817 17.043 1.00 53.72 93 ARG A N 1
ATOM 704 C CA . ARG A 1 93 ? -18.554 14.312 17.188 1.00 53.72 93 ARG A CA 1
ATOM 705 C C . ARG A 1 93 ? -18.468 12.788 17.220 1.00 53.72 93 ARG A C 1
ATOM 707 O O . ARG A 1 93 ? -18.397 12.158 16.174 1.00 53.72 93 ARG A O 1
ATOM 714 N N . SER A 1 94 ? -18.400 12.246 18.435 1.00 50.94 94 SER A N 1
ATOM 715 C CA . SER A 1 94 ? -18.677 10.843 18.773 1.00 50.94 94 SER A CA 1
ATOM 716 C C . SER A 1 94 ? -18.045 9.786 17.856 1.00 50.94 94 SER A C 1
ATOM 718 O O . SER A 1 94 ? -18.736 9.038 17.173 1.00 50.94 94 SER A O 1
ATOM 720 N N . SER A 1 95 ? -16.730 9.665 17.907 1.00 50.22 95 SER A N 1
ATOM 721 C CA . SER A 1 95 ? -16.079 8.356 17.904 1.00 50.22 95 SER A CA 1
ATOM 722 C C . SER A 1 95 ? -14.801 8.568 18.686 1.00 50.22 95 SER A C 1
ATOM 724 O O . SER A 1 95 ? -13.996 9.420 18.308 1.00 50.22 95 SER A O 1
ATOM 726 N N . SER A 1 96 ? -14.664 7.871 19.808 1.00 50.91 96 SER A N 1
ATOM 727 C CA . SER A 1 96 ? -13.441 7.803 20.600 1.00 50.91 96 SER A CA 1
ATOM 728 C C . SER A 1 96 ? -12.198 7.780 19.710 1.00 50.91 96 SER A C 1
ATOM 730 O O . SER A 1 96 ? -12.252 7.281 18.585 1.00 50.91 96 SER A O 1
ATOM 732 N N . ARG A 1 97 ? -11.059 8.242 20.230 1.00 55.03 97 ARG A N 1
ATOM 733 C CA . ARG A 1 97 ? -9.729 7.792 19.793 1.00 55.03 97 ARG A CA 1
ATOM 734 C C . ARG A 1 97 ? -9.648 6.266 19.921 1.00 55.03 97 ARG A C 1
ATOM 736 O O . ARG A 1 97 ? -9.054 5.741 20.853 1.00 55.03 97 ARG A O 1
ATOM 743 N N . GLU A 1 98 ? -10.358 5.569 19.052 1.00 59.66 98 GLU A N 1
ATOM 744 C CA . GLU A 1 98 ? -10.373 4.129 18.939 1.00 59.66 98 GLU A CA 1
ATOM 745 C C . GLU A 1 98 ? -8.946 3.731 18.584 1.00 59.66 98 GLU A C 1
ATOM 747 O O . GLU A 1 98 ? -8.270 4.445 17.836 1.00 59.66 98 GLU A O 1
ATOM 752 N N . ASP A 1 99 ? -8.456 2.660 19.194 1.00 68.44 99 ASP A N 1
ATOM 753 C CA . ASP A 1 99 ? -7.107 2.160 18.970 1.00 68.44 99 ASP A CA 1
ATOM 754 C C . ASP A 1 99 ? -7.007 1.682 17.511 1.00 68.44 99 ASP A C 1
ATOM 756 O O . ASP A 1 99 ? -7.384 0.563 17.154 1.00 68.44 99 ASP A O 1
ATOM 760 N N . ARG A 1 100 ? -6.633 2.606 16.618 1.00 76.12 100 ARG A N 1
ATOM 761 C CA . ARG A 1 100 ? -6.629 2.390 15.170 1.00 76.12 100 ARG A CA 1
ATOM 762 C C . ARG A 1 100 ? -5.466 1.489 14.828 1.00 76.12 100 ARG A C 1
ATOM 764 O O . ARG A 1 100 ? -4.312 1.917 14.813 1.00 76.12 100 ARG A O 1
ATOM 771 N N . ARG A 1 101 ? -5.782 0.250 14.473 1.00 85.56 101 ARG A N 1
ATOM 772 C CA . ARG A 1 101 ? -4.781 -0.719 14.051 1.00 85.56 101 ARG A CA 1
ATOM 773 C C . ARG A 1 101 ? -4.792 -0.853 12.536 1.00 85.56 101 ARG A C 1
ATOM 775 O O . ARG A 1 101 ? -5.721 -1.411 11.955 1.00 85.56 101 ARG A O 1
ATOM 782 N N . VAL A 1 102 ? -3.727 -0.372 11.902 1.00 89.88 102 VAL A N 1
ATOM 783 C CA . VAL A 1 102 ? -3.444 -0.639 10.488 1.00 89.88 102 VAL A CA 1
ATOM 784 C C . VAL A 1 102 ? -2.408 -1.751 10.419 1.00 89.88 102 VAL A C 1
ATOM 786 O O . VAL A 1 102 ? -1.307 -1.616 10.948 1.00 89.88 102 VAL A O 1
ATOM 789 N N . THR A 1 103 ? -2.770 -2.863 9.788 1.00 93.19 103 THR A N 1
ATOM 790 C CA . THR A 1 103 ? -1.854 -3.982 9.544 1.00 93.19 103 THR A CA 1
ATOM 791 C C . THR A 1 103 ? -1.412 -3.929 8.090 1.00 93.19 103 THR A C 1
ATOM 793 O O . THR A 1 103 ? -2.254 -3.899 7.195 1.00 93.19 103 THR A O 1
ATOM 796 N N . VAL A 1 104 ? -0.100 -3.892 7.857 1.00 94.62 104 VAL A N 1
ATOM 797 C CA . VAL A 1 104 ? 0.481 -3.848 6.511 1.00 94.62 104 VAL A CA 1
ATOM 798 C C . VAL A 1 104 ? 1.301 -5.106 6.289 1.00 94.62 104 VAL A C 1
ATOM 800 O O . VAL A 1 104 ? 2.240 -5.378 7.036 1.00 94.62 104 VAL A O 1
ATOM 803 N N . GLU A 1 105 ? 0.952 -5.860 5.255 1.00 95.38 105 GLU A N 1
ATOM 804 C CA . GLU A 1 105 ? 1.655 -7.071 4.848 1.00 95.38 105 GLU A CA 1
ATOM 805 C C . GLU A 1 105 ? 2.347 -6.842 3.507 1.00 95.38 105 GLU A C 1
ATOM 807 O O . GLU A 1 105 ? 1.726 -6.410 2.533 1.00 95.38 105 GLU A O 1
ATOM 812 N N . PHE A 1 106 ? 3.641 -7.154 3.451 1.00 93.38 106 PHE A N 1
ATOM 813 C CA . PHE A 1 106 ? 4.435 -7.052 2.233 1.00 93.38 106 PHE A CA 1
ATOM 814 C C . PHE A 1 106 ? 4.603 -8.423 1.593 1.00 93.38 106 PHE A C 1
ATOM 816 O O . PHE A 1 106 ? 5.226 -9.321 2.161 1.00 93.38 106 PHE A O 1
ATOM 823 N N . PHE A 1 107 ? 4.090 -8.561 0.375 1.00 91.44 107 PHE A N 1
ATOM 824 C CA . PHE A 1 107 ? 4.365 -9.703 -0.479 1.00 91.44 107 PHE A CA 1
ATOM 825 C C . PHE A 1 107 ? 5.477 -9.320 -1.453 1.00 91.44 107 PHE A C 1
ATOM 827 O O . PHE A 1 107 ? 5.251 -8.610 -2.436 1.00 91.44 107 PHE A O 1
ATOM 834 N N . CYS A 1 108 ? 6.694 -9.764 -1.148 1.00 89.50 108 CYS A N 1
ATOM 835 C CA . CYS A 1 108 ? 7.860 -9.403 -1.936 1.00 89.50 108 CYS A CA 1
ATOM 836 C C . CYS A 1 108 ? 8.006 -10.316 -3.157 1.00 89.50 108 CYS A C 1
ATOM 838 O O . CYS A 1 108 ? 8.051 -11.543 -3.028 1.00 89.50 108 CYS A O 1
ATOM 840 N N . VAL A 1 109 ? 8.112 -9.698 -4.331 1.00 87.62 109 VAL A N 1
ATOM 841 C CA . VAL A 1 109 ? 8.376 -10.379 -5.603 1.00 87.62 109 VAL A CA 1
ATOM 842 C C . VAL A 1 109 ? 9.793 -10.088 -6.082 1.00 87.62 109 VAL A C 1
ATOM 844 O O . VAL A 1 109 ? 10.337 -9.008 -5.844 1.00 87.62 109 VAL A O 1
ATOM 847 N N . GLU A 1 110 ? 10.403 -11.056 -6.752 1.00 79.62 110 GLU A N 1
ATOM 848 C CA . GLU A 1 110 ? 11.599 -10.824 -7.552 1.00 79.62 110 GLU A CA 1
ATOM 849 C C . GLU A 1 110 ? 11.267 -9.983 -8.794 1.00 79.62 110 GLU A C 1
ATOM 851 O O . GLU A 1 110 ? 10.117 -9.990 -9.244 1.00 79.62 110 GLU A O 1
ATOM 856 N N . PRO A 1 111 ? 12.263 -9.335 -9.429 1.00 66.00 111 PRO A N 1
ATOM 857 C CA . PRO A 1 111 ? 12.069 -8.599 -10.684 1.00 66.00 111 PRO A CA 1
ATOM 858 C C . PRO A 1 111 ? 11.459 -9.445 -11.820 1.00 66.00 111 PRO A C 1
ATOM 860 O O . PRO A 1 111 ? 10.961 -8.907 -12.805 1.00 66.00 111 PRO A O 1
ATOM 863 N N . ARG A 1 112 ? 11.493 -10.783 -11.698 1.00 62.97 112 ARG A N 1
ATOM 864 C CA . ARG A 1 112 ? 10.898 -11.750 -12.640 1.00 62.97 112 ARG A CA 1
ATOM 865 C C . ARG A 1 112 ? 9.530 -12.299 -12.203 1.00 62.97 112 ARG A C 1
ATOM 867 O O . ARG A 1 112 ? 8.982 -13.159 -12.884 1.00 62.97 112 ARG A O 1
ATOM 874 N N . GLY A 1 113 ? 8.969 -11.806 -11.098 1.00 60.53 113 GLY A N 1
ATOM 875 C CA . GLY A 1 113 ? 7.651 -12.202 -10.586 1.00 60.53 113 GLY A CA 1
ATOM 876 C C . GLY A 1 113 ? 7.642 -13.465 -9.721 1.00 60.53 113 GLY A C 1
ATOM 877 O O . GLY A 1 113 ? 6.569 -13.928 -9.333 1.00 60.53 113 GLY A O 1
ATOM 878 N N . GLU A 1 114 ? 8.807 -14.021 -9.392 1.00 64.12 114 GLU A N 1
ATOM 879 C CA . GLU A 1 114 ? 8.910 -15.147 -8.464 1.00 64.12 114 GLU A CA 1
ATOM 880 C C . GLU A 1 114 ? 8.763 -14.674 -7.014 1.00 64.12 114 GLU A C 1
ATOM 882 O O . GLU A 1 114 ? 9.160 -13.565 -6.651 1.00 64.12 114 GLU A O 1
ATOM 887 N N . ARG A 1 115 ? 8.147 -15.502 -6.166 1.00 61.75 115 ARG A N 1
ATOM 888 C CA . ARG A 1 115 ? 7.972 -15.178 -4.749 1.00 61.75 115 ARG A CA 1
ATOM 889 C C . ARG A 1 115 ? 9.321 -15.271 -4.038 1.00 61.75 115 ARG A C 1
ATOM 891 O O . ARG A 1 115 ? 9.933 -16.336 -4.036 1.00 61.75 115 ARG A O 1
ATOM 898 N N . LEU A 1 116 ? 9.711 -14.212 -3.331 1.00 61.91 116 LEU A N 1
ATOM 899 C CA . LEU A 1 116 ? 10.866 -14.267 -2.435 1.00 61.91 116 LEU A CA 1
ATOM 900 C C . LEU A 1 116 ? 10.556 -15.156 -1.217 1.00 61.91 116 LEU A C 1
ATOM 902 O O . LEU A 1 116 ? 9.517 -15.005 -0.564 1.00 61.91 116 LEU A O 1
ATOM 906 N N . SER A 1 117 ? 11.447 -16.105 -0.914 1.00 62.09 117 SER A N 1
ATOM 907 C CA . SER A 1 117 ? 11.344 -16.940 0.287 1.00 62.09 117 SER A CA 1
ATOM 908 C C . SER A 1 117 ? 11.533 -16.095 1.549 1.00 62.09 117 SER A C 1
ATOM 910 O O . SER A 1 117 ? 12.274 -15.112 1.554 1.00 62.09 117 SER A O 1
ATOM 912 N N . ASN A 1 118 ? 10.890 -16.493 2.651 1.00 62.88 118 ASN A N 1
ATOM 913 C CA . ASN A 1 118 ? 10.941 -15.746 3.915 1.00 62.88 118 ASN A CA 1
ATOM 914 C C . ASN A 1 118 ? 12.382 -15.567 4.443 1.00 62.88 118 ASN A C 1
ATOM 916 O O . ASN A 1 118 ? 12.682 -14.550 5.055 1.00 62.88 118 ASN A O 1
ATOM 920 N N . SER A 1 119 ? 13.287 -16.503 4.137 1.00 59.53 119 SER A N 1
ATOM 921 C CA . SER A 1 119 ? 14.718 -16.428 4.470 1.00 59.53 119 SER A CA 1
ATOM 922 C C . SER A 1 119 ? 15.460 -15.278 3.780 1.00 59.53 119 SER A C 1
ATOM 924 O O . SER A 1 119 ? 16.420 -14.749 4.326 1.00 59.53 119 SER A O 1
ATOM 926 N N . ALA A 1 120 ? 15.015 -14.844 2.597 1.00 58.94 120 ALA A N 1
ATOM 927 C CA . ALA A 1 120 ? 15.611 -13.711 1.893 1.00 58.94 120 ALA A CA 1
ATOM 928 C C . ALA A 1 120 ? 15.132 -12.357 2.445 1.00 58.94 120 ALA A C 1
ATOM 930 O O . ALA A 1 120 ? 15.680 -11.317 2.075 1.00 58.94 120 ALA A O 1
ATOM 931 N N . LEU A 1 121 ? 14.093 -12.348 3.288 1.00 56.81 121 LEU A N 1
ATOM 932 C CA . LEU A 1 121 ? 13.489 -11.147 3.869 1.00 56.81 121 LEU A CA 1
ATOM 933 C C . LEU A 1 121 ? 14.038 -10.805 5.256 1.00 56.81 121 LEU A C 1
ATOM 935 O O . LEU A 1 121 ? 13.818 -9.682 5.709 1.00 56.81 121 LEU A O 1
ATOM 939 N N . GLU A 1 122 ? 14.786 -11.709 5.896 1.00 59.78 122 GLU A N 1
ATOM 940 C CA . GLU A 1 122 ? 15.539 -11.378 7.104 1.00 59.78 122 GLU A CA 1
ATOM 941 C C . GLU A 1 122 ? 16.564 -10.289 6.775 1.00 59.78 122 GLU A C 1
ATOM 943 O O . GLU A 1 122 ? 17.451 -10.440 5.930 1.00 59.78 122 GLU A O 1
ATOM 948 N N . ALA A 1 123 ? 16.392 -9.130 7.408 1.00 54.56 123 ALA A N 1
ATOM 949 C CA . ALA A 1 123 ? 17.415 -8.107 7.408 1.00 54.56 123 ALA A CA 1
ATOM 950 C C . ALA A 1 123 ? 18.633 -8.670 8.149 1.00 54.56 123 ALA A C 1
ATOM 952 O O . ALA A 1 123 ? 18.495 -9.175 9.262 1.00 54.56 123 ALA A O 1
ATOM 953 N N . SER A 1 124 ? 19.822 -8.558 7.547 1.00 50.16 124 SER A N 1
ATOM 954 C CA . SER A 1 124 ? 21.069 -8.698 8.302 1.00 50.16 124 SER A CA 1
ATOM 955 C C . SER A 1 124 ? 20.971 -7.802 9.540 1.00 50.16 124 SER A C 1
ATOM 957 O O . SER A 1 124 ? 20.548 -6.648 9.387 1.00 50.16 124 SER A O 1
ATOM 959 N N . PRO A 1 125 ? 21.361 -8.273 10.740 1.00 50.59 125 PRO A N 1
ATOM 960 C CA . PRO A 1 125 ? 21.476 -7.382 11.882 1.00 50.59 125 PRO A CA 1
ATOM 961 C C . PRO A 1 125 ? 22.372 -6.198 11.485 1.00 50.59 125 PRO A C 1
ATOM 963 O O . PRO A 1 125 ? 23.303 -6.385 10.686 1.00 50.59 125 PRO A O 1
ATOM 966 N N . PRO A 1 126 ? 22.086 -4.976 11.972 1.00 48.12 126 PRO A N 1
ATOM 967 C CA . PRO A 1 126 ? 22.991 -3.862 11.757 1.00 48.12 126 PRO A CA 1
ATOM 968 C C . PRO A 1 126 ? 24.358 -4.288 12.292 1.00 48.12 126 PRO A C 1
ATOM 970 O O . PRO A 1 126 ? 24.465 -4.704 13.445 1.00 48.12 126 PRO A O 1
ATOM 973 N N . SER A 1 127 ? 25.382 -4.248 11.436 1.00 50.47 127 SER A N 1
ATOM 974 C CA . SER A 1 127 ? 26.765 -4.407 11.876 1.00 50.47 127 SER A CA 1
ATOM 975 C C . SER A 1 127 ? 26.982 -3.404 12.998 1.00 50.47 127 SER A C 1
ATOM 977 O O . SER A 1 127 ? 26.889 -2.201 12.754 1.00 50.47 127 SER A O 1
ATOM 979 N N . ALA A 1 128 ? 27.197 -3.898 14.217 1.00 45.78 128 ALA A N 1
ATOM 980 C CA . ALA A 1 128 ? 27.582 -3.065 15.340 1.00 45.78 128 ALA A CA 1
ATOM 981 C C . ALA A 1 128 ? 28.851 -2.307 14.925 1.00 45.78 128 ALA A C 1
ATOM 983 O O . ALA A 1 128 ? 29.862 -2.933 14.604 1.00 45.78 128 ALA A O 1
ATOM 984 N N . ALA A 1 129 ? 28.731 -0.987 14.814 1.00 42.38 129 ALA A N 1
ATOM 985 C CA . ALA A 1 129 ? 29.856 -0.073 14.685 1.00 42.38 129 ALA A CA 1
ATOM 986 C C . ALA A 1 129 ? 30.347 0.301 16.084 1.00 42.38 129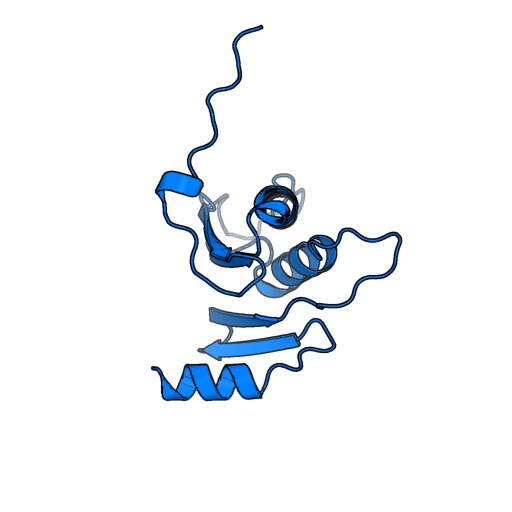 ALA A C 1
ATOM 988 O O . ALA A 1 129 ? 29.478 0.430 16.981 1.00 42.38 129 ALA A O 1
#

Organism: Scleropages formosus (NCBI:txid113540)

Secondary structure (DSSP, 8-state):
-HHHHHHHHHHS-TTS-EEEEEETTTEEEEEPPS---TTS-TT-HHHHHHHHHHHHTTS--EEEEEEEEGGGHHHHHHHHHHTS-S---S---S-------EEEEEEEE-TTSPBPPGGGTSPPPP---